Protein AF-A0A921G1L0-F1 (afdb_monomer_lite)

Secondary structure (DSSP, 8-state):
--GGG---TT----EEEEEEEEEE-HHHHTTTBSS--S-SEEEEEEEEESSSS-EEEEEEEEEEPTTS-EEEEEEEESSHHHHHHHHHHHHHHHHHHHHHHHTS-B-GGGEEEPPTTT-

Organism: Sporosarcina psychrophila (NCBI:txid1476)

Structure (mmCIF, N/CA/C/O backbone):
data_AF-A0A921G1L0-F1
#
_entry.id   AF-A0A921G1L0-F1
#
loop_
_atom_site.group_PDB
_atom_site.id
_atom_site.type_symbol
_atom_site.label_atom_id
_atom_site.label_alt_id
_atom_site.label_comp_id
_atom_site.label_asym_id
_atom_site.label_entity_id
_atom_site.label_seq_id
_atom_site.pdbx_PDB_ins_code
_atom_site.Cartn_x
_atom_site.Cartn_y
_atom_site.Cartn_z
_atom_site.occupancy
_atom_site.B_iso_or_equiv
_atom_site.auth_seq_id
_atom_site.auth_comp_id
_atom_site.auth_asym_id
_atom_site.auth_atom_id
_atom_site.pdbx_PDB_model_num
ATOM 1 N N . MET A 1 1 ? -21.877 2.135 22.178 1.00 72.25 1 MET A N 1
ATOM 2 C CA . MET A 1 1 ? -21.169 0.847 22.116 1.00 72.25 1 MET A CA 1
ATOM 3 C C . MET A 1 1 ? -19.997 1.064 21.191 1.00 72.25 1 MET A C 1
ATOM 5 O O . MET A 1 1 ? -20.232 1.479 20.060 1.00 72.25 1 MET A O 1
ATOM 9 N N . ASP A 1 2 ? -18.779 0.941 21.706 1.00 88.62 2 ASP A N 1
ATOM 10 C CA . ASP A 1 2 ? -17.574 1.069 20.891 1.00 88.62 2 ASP A CA 1
ATOM 11 C C . ASP A 1 2 ? -17.370 -0.241 20.120 1.00 88.62 2 ASP A C 1
ATOM 13 O O . ASP A 1 2 ? -17.531 -1.327 20.674 1.00 88.62 2 ASP A O 1
ATOM 17 N N . TRP A 1 3 ? -17.053 -0.153 18.829 1.00 93.44 3 TRP A N 1
ATOM 18 C CA . TRP A 1 3 ? -16.789 -1.336 18.013 1.00 93.44 3 TRP A CA 1
ATOM 19 C C . TRP A 1 3 ? -15.542 -2.086 18.498 1.00 93.44 3 TRP A C 1
ATOM 21 O O . TRP A 1 3 ? -15.457 -3.298 18.311 1.00 93.44 3 TRP A O 1
ATOM 31 N N . LYS A 1 4 ? -14.611 -1.386 19.165 1.00 92.06 4 LYS A N 1
ATOM 32 C CA . LYS A 1 4 ? -13.398 -1.987 19.729 1.00 92.06 4 LYS A CA 1
ATOM 33 C C . LYS A 1 4 ? -13.685 -2.995 20.840 1.00 92.06 4 LYS A C 1
ATOM 35 O O . LYS A 1 4 ? -12.876 -3.886 21.071 1.00 92.06 4 LYS A O 1
ATOM 40 N N . GLU A 1 5 ? -14.847 -2.903 21.479 1.00 92.56 5 GLU A N 1
ATOM 41 C CA . GLU A 1 5 ? -15.274 -3.804 22.556 1.00 92.56 5 GLU A CA 1
ATOM 42 C C . GLU A 1 5 ? -16.052 -5.026 22.042 1.00 92.56 5 GLU A C 1
ATOM 44 O O . GLU A 1 5 ? -16.452 -5.880 22.831 1.00 92.56 5 GLU A O 1
ATOM 49 N N . ILE A 1 6 ? -16.316 -5.121 20.733 1.00 92.62 6 ILE A N 1
ATOM 50 C CA . ILE A 1 6 ? -17.086 -6.239 20.188 1.00 92.62 6 ILE A CA 1
ATOM 51 C C . ILE A 1 6 ? -16.200 -7.484 20.130 1.00 92.62 6 ILE A C 1
ATOM 53 O O . ILE A 1 6 ? -15.245 -7.554 19.356 1.00 92.62 6 ILE A O 1
ATOM 57 N N . GLU A 1 7 ? -16.569 -8.492 20.915 1.00 91.75 7 GLU A N 1
ATOM 58 C CA . GLU A 1 7 ? -15.940 -9.808 20.892 1.00 91.75 7 GLU A CA 1
ATOM 59 C C . GLU A 1 7 ? -16.746 -10.784 20.035 1.00 91.75 7 GLU A C 1
ATOM 61 O O . GLU A 1 7 ? -17.953 -10.973 20.216 1.00 91.75 7 GLU A O 1
ATOM 66 N N . PHE A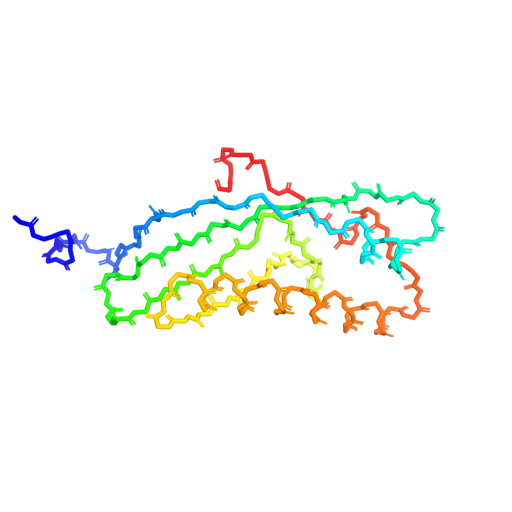 1 8 ? -16.057 -11.468 19.125 1.00 92.12 8 PHE A N 1
ATOM 67 C CA . PHE A 1 8 ? -16.636 -12.534 18.319 1.00 92.12 8 PHE A CA 1
ATOM 68 C C . PHE A 1 8 ? -15.968 -13.860 18.679 1.00 92.12 8 PHE A C 1
ATOM 70 O O . PHE A 1 8 ? -14.746 -13.995 18.696 1.00 92.12 8 PHE A O 1
ATOM 77 N N . LYS A 1 9 ? -16.774 -14.890 18.950 1.00 96.25 9 LYS A N 1
ATOM 78 C CA . LYS A 1 9 ? -16.251 -16.220 19.284 1.00 96.25 9 LYS A CA 1
ATOM 79 C C . LYS A 1 9 ? -15.438 -16.774 18.104 1.00 96.25 9 LYS A C 1
ATOM 81 O O . LYS A 1 9 ? -16.006 -16.991 17.038 1.00 96.25 9 LYS A O 1
ATOM 86 N N . LYS A 1 10 ? -14.161 -17.110 18.343 1.00 94.94 10 LYS A N 1
ATOM 87 C CA . LYS A 1 10 ? -13.187 -17.622 17.349 1.00 94.94 10 LYS A CA 1
ATOM 88 C C . LYS A 1 10 ? -12.711 -16.599 16.300 1.00 94.94 10 LYS A C 1
ATOM 90 O O . LYS A 1 10 ? -12.255 -17.014 15.240 1.00 94.94 10 LYS A O 1
ATOM 95 N N . VAL A 1 11 ? -12.815 -15.301 16.571 1.00 94.00 11 VAL A N 1
ATOM 96 C CA . VAL A 1 11 ? -12.166 -14.253 15.765 1.00 94.00 11 VAL A CA 1
ATOM 97 C C . VAL A 1 11 ? -11.174 -13.535 16.670 1.00 94.00 11 VAL A C 1
ATOM 99 O O . VAL A 1 11 ? -11.539 -13.179 17.787 1.00 94.00 11 VAL A O 1
ATOM 102 N N . ASP A 1 12 ? -9.941 -13.344 16.204 1.00 91.62 12 ASP A N 1
ATOM 103 C CA . ASP A 1 12 ? -8.886 -12.739 17.026 1.00 91.62 12 ASP A CA 1
ATOM 104 C C . ASP A 1 12 ? -9.091 -11.229 17.201 1.00 91.62 12 ASP A C 1
ATOM 106 O O . ASP A 1 12 ? -8.989 -10.709 18.309 1.00 91.62 12 ASP A O 1
ATOM 110 N N . TYR A 1 13 ? -9.387 -10.522 16.110 1.00 91.44 13 TYR A N 1
ATOM 111 C CA . TYR A 1 13 ? -9.681 -9.092 16.100 1.00 91.44 13 TYR A CA 1
ATOM 112 C C . TYR A 1 13 ? -10.362 -8.691 14.789 1.00 91.44 13 TYR A C 1
ATOM 114 O O . TYR A 1 13 ? -10.296 -9.396 13.781 1.00 91.44 13 TYR A O 1
ATOM 122 N N . VAL A 1 14 ? -11.009 -7.532 14.810 1.00 92.94 14 VAL A N 1
ATOM 123 C CA . VAL A 1 14 ? -11.571 -6.850 13.647 1.00 92.94 14 VAL A CA 1
ATOM 124 C C . VAL A 1 14 ? -10.740 -5.606 13.361 1.00 92.94 14 VAL A C 1
ATOM 126 O O . VAL A 1 14 ? -10.304 -4.902 14.267 1.00 92.94 14 VAL A O 1
ATOM 129 N N . GLU A 1 15 ? -10.521 -5.304 12.092 1.00 94.06 15 GLU A N 1
ATOM 130 C CA . GLU A 1 15 ? -9.922 -4.041 11.675 1.00 94.06 15 GLU A CA 1
ATOM 131 C C . GLU A 1 15 ? -10.974 -3.231 10.919 1.00 94.06 15 GLU A C 1
ATOM 133 O O . GLU A 1 15 ? -11.723 -3.761 10.094 1.00 94.06 15 GLU A O 1
ATOM 138 N N . ARG A 1 16 ? -11.068 -1.937 11.222 1.00 95.50 16 ARG A N 1
ATOM 139 C CA . ARG A 1 16 ? -12.043 -1.050 10.589 1.00 95.50 16 ARG A CA 1
ATOM 140 C C . ARG A 1 16 ? -11.361 -0.287 9.469 1.00 95.50 16 ARG A C 1
ATOM 142 O O . ARG A 1 16 ? -10.504 0.543 9.746 1.00 95.50 16 ARG A O 1
ATOM 149 N N . CYS A 1 17 ? -11.762 -0.518 8.222 1.00 96.19 17 CYS A N 1
ATOM 150 C CA . CYS A 1 17 ? -11.332 0.328 7.108 1.00 96.19 17 CYS A CA 1
ATOM 151 C C . CYS A 1 17 ? -11.862 1.749 7.334 1.00 96.19 17 CYS A C 1
ATOM 153 O O . CYS A 1 17 ? -13.074 1.951 7.411 1.00 96.19 17 CYS A O 1
ATOM 155 N N . ILE A 1 18 ? -10.962 2.721 7.471 1.00 96.88 18 ILE A N 1
ATOM 156 C CA . ILE A 1 18 ? -11.316 4.118 7.763 1.00 96.88 18 ILE A CA 1
ATOM 157 C C . ILE A 1 18 ? -11.091 5.047 6.574 1.00 96.88 18 ILE A C 1
ATOM 159 O O . ILE A 1 18 ? -11.685 6.122 6.532 1.00 96.88 18 ILE A O 1
ATOM 163 N N . ALA A 1 19 ? -10.249 4.647 5.620 1.00 97.19 19 ALA A N 1
ATOM 164 C CA . ALA A 1 19 ? -9.940 5.450 4.449 1.00 97.19 19 ALA A CA 1
ATOM 165 C C . ALA A 1 19 ? -9.421 4.596 3.291 1.00 97.19 19 ALA A C 1
ATOM 167 O O . ALA A 1 19 ? -8.800 3.551 3.491 1.00 97.19 19 ALA A O 1
ATOM 168 N N . GLU A 1 20 ? -9.641 5.101 2.083 1.00 97.81 20 GLU A N 1
ATOM 169 C CA . GLU A 1 20 ? -9.032 4.629 0.847 1.00 97.81 20 GLU A CA 1
ATOM 170 C C . GLU A 1 20 ? -8.433 5.837 0.123 1.00 97.81 20 GLU A C 1
ATOM 172 O O . GLU A 1 20 ? -9.073 6.886 0.020 1.00 97.81 20 GLU A O 1
ATOM 177 N N . PHE A 1 21 ? -7.208 5.687 -0.369 1.00 97.75 21 PHE A N 1
ATOM 178 C CA . PHE A 1 21 ? -6.473 6.719 -1.085 1.00 97.75 21 PHE A CA 1
ATOM 179 C C . PHE A 1 21 ? -6.106 6.220 -2.475 1.00 97.75 21 PHE A C 1
ATOM 181 O O . PHE A 1 21 ? -5.573 5.123 -2.614 1.00 97.75 21 PHE A O 1
ATOM 188 N N . GLU A 1 22 ? -6.343 7.051 -3.485 1.00 97.38 22 GLU A N 1
ATOM 189 C CA . GLU A 1 22 ? -5.781 6.878 -4.824 1.00 97.38 22 GLU A CA 1
ATOM 190 C C . GLU A 1 22 ? -4.403 7.548 -4.859 1.00 97.38 22 GLU A C 1
ATOM 192 O O . GLU A 1 22 ? -4.278 8.746 -4.597 1.00 97.38 22 GLU A O 1
ATOM 197 N N . ILE A 1 23 ? -3.367 6.784 -5.184 1.00 97.75 23 ILE A N 1
ATOM 198 C CA . ILE A 1 23 ? -1.986 7.250 -5.278 1.00 97.75 23 ILE A CA 1
ATOM 199 C C . ILE A 1 23 ? -1.585 7.261 -6.743 1.00 97.75 23 ILE A C 1
ATOM 201 O O . ILE A 1 23 ? -1.452 6.213 -7.364 1.00 97.75 23 ILE A O 1
ATOM 205 N N . THR A 1 24 ? -1.352 8.448 -7.299 1.00 97.56 24 THR A N 1
ATOM 206 C CA . THR A 1 24 ? -0.747 8.599 -8.629 1.00 97.56 24 THR A CA 1
ATOM 207 C C . THR A 1 24 ? 0.759 8.777 -8.479 1.00 97.56 24 THR A C 1
ATOM 209 O O . THR A 1 24 ? 1.207 9.709 -7.815 1.00 97.56 24 THR A O 1
ATOM 212 N N . ALA A 1 25 ? 1.542 7.905 -9.113 1.00 95.44 25 ALA A N 1
ATOM 213 C CA . ALA A 1 25 ? 2.999 7.868 -8.981 1.00 95.44 25 ALA A CA 1
ATOM 214 C C . ALA A 1 25 ? 3.706 7.727 -10.342 1.00 95.44 25 ALA A C 1
ATOM 216 O O . ALA A 1 25 ? 4.729 7.054 -10.449 1.00 95.44 25 ALA A O 1
ATOM 217 N N . LEU A 1 26 ? 3.170 8.368 -11.388 1.00 95.12 26 LEU A N 1
ATOM 218 C CA . LEU A 1 26 ? 3.686 8.287 -12.765 1.00 95.12 26 LEU A CA 1
ATOM 219 C C . LEU A 1 26 ? 5.198 8.528 -12.851 1.00 95.12 26 LEU A C 1
ATOM 221 O O . LEU A 1 26 ? 5.912 7.6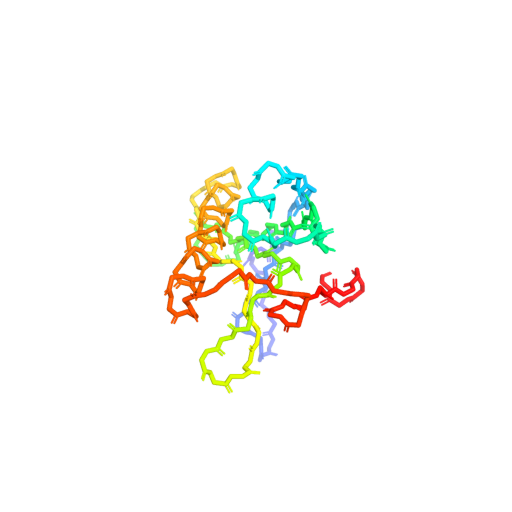74 -13.364 1.00 95.12 26 LEU A O 1
ATOM 225 N N . ASN A 1 27 ? 5.689 9.619 -12.253 1.00 94.69 27 ASN A N 1
ATOM 226 C CA . ASN A 1 27 ? 7.115 9.962 -12.264 1.00 94.69 27 ASN A CA 1
ATOM 227 C C . ASN A 1 27 ? 7.999 8.849 -11.688 1.00 94.69 27 ASN A C 1
ATOM 229 O O . ASN A 1 27 ? 9.121 8.667 -12.138 1.00 94.69 27 ASN A O 1
ATOM 233 N N . PHE A 1 28 ? 7.524 8.122 -10.673 1.00 96.00 28 PHE A N 1
ATOM 234 C CA . PHE A 1 28 ? 8.269 7.001 -10.106 1.00 96.00 28 PHE A CA 1
ATOM 235 C C . PHE A 1 28 ? 8.247 5.804 -11.057 1.00 96.00 28 PHE A C 1
ATOM 237 O O . PHE A 1 28 ? 9.296 5.235 -11.355 1.00 96.00 28 PHE A O 1
ATOM 244 N N . PHE A 1 29 ? 7.071 5.452 -11.576 1.00 95.75 29 PHE A N 1
ATOM 245 C CA . PHE A 1 29 ? 6.923 4.301 -12.458 1.00 95.75 29 PHE A CA 1
ATOM 246 C C . PHE A 1 29 ? 7.670 4.459 -13.795 1.00 95.75 29 PHE A C 1
ATOM 248 O O . PHE A 1 29 ? 8.193 3.475 -14.314 1.00 95.75 29 PHE A O 1
ATOM 255 N N . GLU A 1 30 ? 7.835 5.684 -14.301 1.00 94.94 30 GLU A N 1
ATOM 256 C CA . GLU A 1 30 ? 8.722 5.985 -15.440 1.00 94.94 30 GLU A CA 1
ATOM 257 C C . GLU A 1 30 ? 10.179 5.576 -15.194 1.00 94.94 30 GLU A C 1
ATOM 259 O O . GLU A 1 30 ? 10.897 5.254 -16.134 1.00 94.94 30 GLU A O 1
ATOM 264 N N . THR A 1 31 ? 10.635 5.557 -13.938 1.00 95.06 31 THR A N 1
ATOM 265 C CA . THR A 1 31 ? 12.019 5.177 -13.609 1.00 95.06 31 THR A CA 1
ATOM 266 C C . THR A 1 31 ? 12.233 3.670 -13.498 1.00 95.06 31 THR A C 1
ATOM 268 O O . THR A 1 31 ? 13.384 3.221 -13.449 1.00 95.06 31 THR A O 1
ATOM 271 N N . ILE A 1 32 ? 11.160 2.877 -13.410 1.00 95.38 32 ILE A N 1
ATOM 272 C CA . ILE A 1 32 ? 11.254 1.426 -13.202 1.00 95.38 32 ILE A CA 1
ATOM 273 C C . ILE A 1 32 ? 10.864 0.617 -14.437 1.00 95.38 32 ILE A C 1
ATOM 275 O O . ILE A 1 32 ? 11.362 -0.498 -14.565 1.00 95.38 32 ILE A O 1
ATOM 279 N N . TYR A 1 33 ? 10.026 1.157 -15.327 1.00 93.94 33 TYR A N 1
ATOM 280 C CA . TYR A 1 33 ? 9.670 0.543 -16.610 1.00 93.94 33 TYR A CA 1
ATOM 281 C C . TYR A 1 33 ? 10.614 0.994 -17.732 1.00 93.94 33 TYR A C 1
ATOM 283 O O . TYR A 1 33 ? 11.153 2.094 -17.688 1.00 93.94 33 TYR A O 1
ATOM 291 N N . GLU A 1 34 ? 10.817 0.140 -18.740 1.00 86.19 34 GLU A N 1
ATOM 292 C CA . GLU A 1 34 ? 11.648 0.464 -19.913 1.00 86.19 34 GLU A CA 1
ATOM 293 C C . GLU A 1 34 ? 10.856 1.168 -21.021 1.00 86.19 34 GLU A C 1
ATOM 295 O O . GLU A 1 34 ? 11.295 2.197 -21.526 1.00 86.19 34 GLU A O 1
ATOM 300 N N . ASP A 1 35 ? 9.673 0.640 -21.354 1.00 83.88 35 ASP A N 1
ATOM 301 C CA . ASP A 1 35 ? 8.915 1.072 -22.534 1.00 83.88 35 ASP A CA 1
ATOM 302 C C . ASP A 1 35 ? 7.589 1.753 -22.179 1.00 83.88 35 ASP A C 1
ATOM 304 O O . ASP A 1 35 ? 7.300 2.870 -22.610 1.00 83.88 35 ASP A O 1
ATOM 308 N N . VAL A 1 36 ? 6.742 1.057 -21.414 1.00 90.69 36 VAL A N 1
ATOM 309 C CA . VAL A 1 36 ? 5.367 1.474 -21.123 1.00 90.69 36 VAL A CA 1
ATOM 310 C C . VAL A 1 36 ? 5.116 1.394 -19.627 1.00 90.69 36 VAL A C 1
ATOM 312 O O . VAL A 1 36 ? 5.380 0.379 -18.987 1.00 90.69 36 VAL A O 1
ATOM 315 N N . ILE A 1 37 ? 4.531 2.455 -19.071 1.00 92.88 37 ILE A N 1
ATOM 316 C CA . ILE A 1 37 ? 4.034 2.448 -17.697 1.00 92.88 37 ILE A CA 1
ATOM 317 C C . ILE A 1 37 ? 2.799 1.546 -17.634 1.00 92.88 37 ILE A C 1
ATOM 319 O O . ILE A 1 37 ? 1.709 1.931 -18.058 1.00 92.88 37 ILE A O 1
ATOM 323 N N . HIS A 1 38 ? 2.961 0.338 -17.099 1.00 92.75 38 HIS A N 1
ATOM 324 C CA . HIS A 1 38 ? 1.851 -0.608 -16.956 1.00 92.75 38 HIS A CA 1
ATOM 325 C C . HIS A 1 38 ? 0.923 -0.270 -15.786 1.00 92.75 38 HIS A C 1
ATOM 327 O O . HIS A 1 38 ? -0.277 -0.528 -15.861 1.00 92.75 38 HIS A O 1
ATOM 333 N N . TYR A 1 39 ? 1.472 0.349 -14.739 1.00 93.50 39 TYR A N 1
ATOM 334 C CA . TYR A 1 39 ? 0.728 0.843 -13.586 1.00 93.50 39 TYR A CA 1
ATOM 335 C C . TYR A 1 39 ? 1.254 2.234 -13.245 1.00 93.50 39 TYR A C 1
ATOM 337 O O . TYR A 1 39 ? 2.417 2.377 -12.892 1.00 93.50 39 TYR A O 1
ATOM 345 N N . GLY A 1 40 ? 0.423 3.264 -13.410 1.00 92.88 40 GLY A N 1
ATOM 346 C CA . GLY A 1 40 ? 0.767 4.653 -13.069 1.00 92.88 40 GLY A CA 1
ATOM 347 C C . GLY A 1 40 ? 0.165 5.127 -11.746 1.00 92.88 40 GLY A C 1
ATOM 348 O O . GLY A 1 40 ? 0.543 6.179 -11.224 1.00 92.88 40 GLY A O 1
ATOM 349 N N . ALA A 1 41 ? -0.777 4.350 -11.216 1.00 95.38 41 ALA A N 1
ATOM 350 C CA . ALA A 1 41 ? -1.482 4.620 -9.981 1.00 95.38 41 ALA A CA 1
ATOM 351 C C . ALA A 1 41 ? -1.824 3.310 -9.260 1.00 95.38 41 ALA A C 1
ATOM 353 O O . ALA A 1 41 ? -1.906 2.247 -9.882 1.00 95.38 41 ALA A O 1
ATOM 354 N N . PHE A 1 42 ? -2.003 3.399 -7.949 1.00 96.81 42 PHE A N 1
ATOM 355 C CA . PHE A 1 42 ? -2.438 2.309 -7.084 1.00 96.81 42 PHE A CA 1
ATOM 356 C C . PHE A 1 42 ? -3.236 2.876 -5.911 1.00 96.81 42 PHE A C 1
ATOM 358 O O . PHE A 1 42 ? -3.195 4.070 -5.629 1.00 96.81 42 PHE A O 1
ATOM 365 N N . LYS A 1 43 ? -3.955 2.013 -5.203 1.00 97.75 43 LYS A N 1
ATOM 366 C CA . LYS A 1 43 ? -4.746 2.373 -4.032 1.00 97.75 43 LYS A CA 1
ATOM 367 C C . LYS A 1 43 ? -4.069 1.945 -2.747 1.00 97.75 43 LYS A C 1
ATOM 369 O O . LYS A 1 43 ? -3.400 0.913 -2.714 1.00 97.75 43 LYS A O 1
ATOM 374 N N . VAL A 1 44 ? -4.322 2.701 -1.684 1.00 98.31 44 VAL A N 1
ATOM 375 C CA . VAL A 1 44 ? -4.000 2.333 -0.303 1.00 98.31 44 VAL A CA 1
ATOM 376 C C . VAL A 1 44 ? -5.280 2.330 0.516 1.00 98.31 44 VAL A C 1
ATOM 378 O O . VAL A 1 44 ? -5.963 3.349 0.578 1.00 98.31 44 VAL A O 1
ATOM 381 N N . LYS A 1 45 ? -5.585 1.220 1.186 1.00 97.94 45 LYS A N 1
ATOM 382 C CA . LYS A 1 45 ? -6.595 1.195 2.250 1.00 97.94 45 LYS A CA 1
ATOM 383 C C . LYS A 1 45 ? -5.910 1.317 3.591 1.00 97.94 45 LYS A C 1
ATOM 385 O O . LYS A 1 45 ? -4.905 0.648 3.819 1.00 97.94 45 LYS A O 1
ATOM 390 N N . VAL A 1 46 ? -6.463 2.152 4.464 1.00 98.25 46 VAL A N 1
ATOM 391 C CA . VAL A 1 46 ? -6.003 2.303 5.844 1.00 98.25 46 VAL A CA 1
ATOM 392 C C . VAL A 1 46 ? -7.063 1.768 6.789 1.00 98.25 46 VAL A C 1
ATOM 394 O O . VAL A 1 46 ? -8.241 2.132 6.713 1.00 98.25 46 VAL A O 1
ATOM 397 N N . TYR A 1 47 ? -6.613 0.928 7.706 1.00 97.75 47 TYR A N 1
ATOM 398 C CA . TYR A 1 47 ? -7.420 0.297 8.724 1.00 97.75 47 TYR A CA 1
ATOM 399 C C . TYR A 1 47 ? -7.006 0.792 10.103 1.00 97.75 47 TYR A C 1
ATOM 401 O O . TYR A 1 47 ? -5.821 0.899 10.419 1.00 97.75 47 TYR A O 1
ATOM 409 N N . GLU A 1 48 ? -7.994 1.073 10.939 1.00 97.25 48 GLU A N 1
ATOM 410 C CA . GLU A 1 48 ? -7.807 1.229 12.373 1.00 97.25 48 GLU A CA 1
ATOM 411 C C . GLU A 1 48 ? -7.885 -0.148 13.036 1.00 97.25 48 GLU A C 1
ATOM 413 O O . GLU A 1 48 ? -8.829 -0.911 12.797 1.00 97.25 48 GLU A O 1
ATOM 418 N N . ARG A 1 49 ? -6.906 -0.467 13.885 1.00 95.50 49 ARG A N 1
ATOM 419 C CA . ARG A 1 49 ? -6.889 -1.737 14.615 1.00 95.50 49 ARG A CA 1
ATOM 420 C C . ARG A 1 49 ? -7.830 -1.707 15.816 1.00 95.50 49 ARG A C 1
ATOM 422 O O . ARG A 1 49 ? -7.937 -0.697 16.510 1.00 95.50 49 ARG A O 1
ATOM 429 N N . GLN A 1 50 ? -8.487 -2.838 16.087 1.00 94.06 50 GLN A N 1
ATOM 430 C CA . GLN A 1 50 ? -9.283 -3.015 17.308 1.00 94.06 50 GLN A CA 1
ATOM 431 C C . GLN A 1 50 ? -8.411 -2.958 18.562 1.00 94.06 50 GLN A C 1
ATOM 433 O O . GLN A 1 50 ? -8.801 -2.353 19.559 1.00 94.06 50 GLN A O 1
ATOM 438 N N . VAL A 1 51 ? -7.224 -3.569 18.500 1.00 88.19 51 VAL A N 1
ATOM 439 C CA . VAL A 1 51 ? -6.272 -3.621 19.611 1.00 88.19 51 VAL A CA 1
ATOM 440 C C . VAL A 1 51 ? -5.092 -2.696 19.330 1.00 88.19 51 VAL A C 1
ATOM 442 O O . VAL A 1 51 ? -4.439 -2.785 18.290 1.00 88.19 51 VAL A O 1
ATOM 445 N N . GLY A 1 52 ? -4.795 -1.838 20.305 1.00 84.00 52 GLY A N 1
ATOM 446 C CA . GLY A 1 52 ? -3.751 -0.823 20.207 1.00 84.00 52 GLY A CA 1
ATOM 447 C C . GLY A 1 52 ? -4.215 0.449 19.494 1.00 84.00 52 GLY A C 1
ATOM 448 O O . GLY A 1 52 ? -5.152 0.455 18.702 1.00 84.00 52 GLY A O 1
ATOM 449 N N . GLU A 1 53 ? -3.540 1.559 19.778 1.00 82.19 53 GLU A N 1
ATOM 450 C CA . GLU A 1 53 ? -3.783 2.852 19.125 1.00 82.19 53 GLU A CA 1
ATOM 451 C C . GLU A 1 53 ? -2.933 2.963 17.854 1.00 82.19 53 GLU A C 1
ATOM 453 O O . GLU A 1 53 ? -2.010 3.774 17.758 1.00 82.19 53 GLU A O 1
ATOM 458 N N . THR A 1 54 ? -3.187 2.064 16.900 1.00 94.69 54 THR A N 1
ATOM 459 C CA . THR A 1 54 ? -2.401 1.971 15.665 1.00 94.69 54 THR A CA 1
ATOM 460 C C . THR A 1 54 ? -3.276 1.783 14.436 1.00 94.69 54 THR A C 1
ATOM 462 O O . THR A 1 54 ? -4.376 1.232 14.498 1.00 94.69 54 THR A O 1
ATOM 465 N N . TYR A 1 55 ? -2.735 2.233 13.314 1.00 98.06 55 TYR A N 1
ATOM 466 C CA . TYR A 1 55 ? -3.315 2.137 11.988 1.00 98.06 55 TYR A CA 1
ATOM 467 C C . TYR A 1 55 ? -2.382 1.319 11.104 1.00 98.06 55 TYR A C 1
ATOM 469 O O . TYR A 1 55 ? -1.163 1.375 11.286 1.00 98.06 55 TYR A O 1
ATOM 477 N N . ILE A 1 56 ? -2.943 0.582 10.152 1.00 97.69 56 ILE A N 1
ATOM 478 C CA . ILE A 1 56 ? -2.196 -0.170 9.143 1.00 97.69 56 ILE A CA 1
ATOM 479 C C . ILE A 1 56 ? -2.703 0.192 7.752 1.00 97.69 56 ILE A C 1
ATOM 481 O O . ILE A 1 56 ? -3.908 0.269 7.531 1.00 97.69 56 ILE A O 1
ATOM 485 N N . GLY A 1 57 ? -1.785 0.437 6.824 1.00 98.00 57 GLY A N 1
ATOM 486 C CA . GLY A 1 57 ? -2.082 0.616 5.414 1.00 98.00 57 GLY A CA 1
ATOM 487 C C . GLY A 1 57 ? -1.616 -0.575 4.584 1.00 98.00 57 GLY A C 1
ATOM 488 O O . GLY A 1 57 ? -0.640 -1.246 4.928 1.00 98.00 57 GLY A O 1
ATOM 489 N N . VAL A 1 58 ? -2.331 -0.826 3.489 1.00 97.56 58 VAL A N 1
ATOM 490 C CA . VAL A 1 58 ? -2.005 -1.864 2.503 1.00 97.56 58 VAL A CA 1
ATOM 491 C C . VAL A 1 58 ? -2.285 -1.373 1.086 1.00 97.56 58 VAL A C 1
ATOM 493 O O . VAL A 1 58 ? -3.294 -0.699 0.859 1.00 97.56 58 VAL A O 1
ATOM 496 N N . THR A 1 59 ? -1.409 -1.701 0.132 1.00 98.19 59 THR A N 1
ATOM 497 C CA . THR A 1 59 ? -1.595 -1.375 -1.293 1.00 98.19 59 THR A CA 1
ATOM 498 C C . THR A 1 59 ? -2.388 -2.448 -2.049 1.00 98.19 59 THR A C 1
ATOM 500 O O . THR A 1 59 ? -2.304 -3.638 -1.736 1.00 98.19 59 THR A O 1
ATOM 503 N N . ASN A 1 60 ? -3.131 -2.049 -3.088 1.00 97.25 60 ASN A N 1
ATOM 504 C CA . ASN A 1 60 ? -3.805 -3.001 -3.989 1.00 97.25 60 ASN A CA 1
ATOM 505 C C . ASN A 1 60 ? -2.903 -3.535 -5.101 1.00 97.25 60 ASN A C 1
ATOM 507 O O . ASN A 1 60 ? -3.133 -4.630 -5.611 1.00 97.25 60 ASN A O 1
ATOM 511 N N . LEU A 1 61 ? -1.893 -2.757 -5.484 1.00 97.31 61 LEU A N 1
ATOM 512 C CA . LEU A 1 61 ? -0.827 -3.200 -6.360 1.00 97.31 61 LEU A CA 1
ATOM 513 C C . LEU A 1 61 ? 0.187 -3.948 -5.506 1.00 97.31 61 LEU A C 1
ATOM 515 O O . LEU A 1 61 ? 0.656 -3.427 -4.492 1.00 97.31 61 LEU A O 1
ATOM 519 N N . ARG A 1 62 ? 0.498 -5.173 -5.907 1.00 96.75 62 ARG A N 1
ATOM 520 C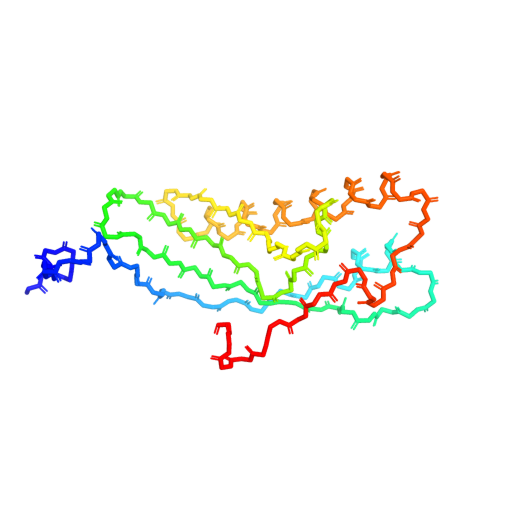 CA . ARG A 1 62 ? 1.418 -6.058 -5.205 1.00 96.75 62 ARG A CA 1
ATOM 521 C C . ARG A 1 62 ? 2.566 -6.434 -6.117 1.00 96.75 62 ARG A C 1
ATOM 523 O O . ARG A 1 62 ? 2.365 -6.617 -7.314 1.00 96.75 62 ARG A O 1
ATOM 530 N N . LEU A 1 63 ? 3.750 -6.540 -5.541 1.00 96.56 63 LEU A N 1
ATOM 531 C CA . LEU A 1 63 ? 4.980 -6.927 -6.211 1.00 96.56 63 LEU A CA 1
ATOM 532 C C . LEU A 1 63 ? 5.239 -8.412 -5.961 1.00 96.56 63 LEU A C 1
ATOM 534 O O . LEU A 1 63 ? 4.943 -8.918 -4.878 1.00 96.56 63 LEU A O 1
ATOM 538 N N . GLN A 1 64 ? 5.773 -9.108 -6.957 1.00 94.69 64 GLN A N 1
ATOM 539 C CA . GLN A 1 64 ? 6.146 -10.505 -6.810 1.00 94.69 64 GLN A CA 1
ATOM 540 C C . GLN A 1 64 ? 7.266 -10.662 -5.769 1.00 94.69 64 GLN A C 1
ATOM 542 O O . GLN A 1 64 ? 8.266 -9.944 -5.802 1.00 94.69 64 GLN A O 1
ATOM 547 N N . ASP A 1 65 ? 7.118 -11.622 -4.861 1.00 87.31 65 ASP A N 1
ATOM 548 C CA . ASP A 1 65 ? 8.142 -11.969 -3.878 1.00 87.31 65 ASP A CA 1
ATOM 549 C C . ASP A 1 65 ? 9.100 -13.060 -4.402 1.00 87.31 65 ASP A C 1
ATOM 551 O O . ASP A 1 65 ? 8.917 -13.659 -5.466 1.00 87.31 65 ASP A O 1
ATOM 555 N N . SER A 1 66 ? 10.154 -13.348 -3.635 1.00 80.62 66 SER A N 1
ATOM 556 C CA . SER A 1 66 ? 11.159 -14.364 -3.984 1.00 80.62 66 SER A CA 1
ATOM 557 C C . SER A 1 66 ? 10.646 -15.811 -3.984 1.00 80.62 66 SER A C 1
ATOM 559 O O . SER A 1 66 ? 11.332 -16.698 -4.491 1.00 80.62 66 SER A O 1
ATOM 561 N N . PHE A 1 67 ? 9.483 -16.068 -3.390 1.00 84.88 67 PHE A N 1
ATOM 562 C CA . PHE A 1 67 ? 8.821 -17.372 -3.340 1.00 84.88 67 PHE A CA 1
ATOM 563 C C . PHE A 1 67 ? 7.748 -17.524 -4.431 1.00 84.88 67 PHE A C 1
ATOM 565 O O . PHE A 1 67 ? 7.116 -18.577 -4.525 1.00 84.88 67 PHE A O 1
ATOM 572 N N . GLY A 1 68 ? 7.565 -16.503 -5.277 1.00 81.75 68 GLY A N 1
ATOM 573 C CA . GLY A 1 68 ? 6.562 -16.471 -6.337 1.00 81.75 68 GLY A CA 1
ATOM 574 C C . GLY A 1 68 ? 5.166 -16.054 -5.865 1.00 81.75 68 GLY A C 1
ATOM 575 O O . GLY A 1 68 ? 4.225 -16.135 -6.655 1.00 81.75 68 GLY A O 1
ATOM 576 N N . GLY A 1 69 ? 5.023 -15.623 -4.608 1.00 90.88 69 GLY A N 1
ATOM 577 C CA . GLY A 1 69 ? 3.834 -14.945 -4.103 1.00 90.88 69 GLY A CA 1
ATOM 578 C C . GLY A 1 69 ? 3.802 -13.472 -4.514 1.00 90.88 69 GLY A C 1
ATOM 579 O O . GLY A 1 69 ? 4.672 -13.000 -5.244 1.00 90.88 69 GLY A O 1
ATOM 580 N N . TYR A 1 70 ? 2.778 -12.746 -4.065 1.00 92.69 70 TYR A N 1
ATOM 581 C CA . TYR A 1 70 ? 2.636 -11.312 -4.318 1.00 92.69 70 TYR A CA 1
ATOM 582 C C . TYR A 1 70 ? 2.299 -10.569 -3.028 1.00 92.69 70 TYR A C 1
ATOM 584 O O . TYR A 1 70 ? 1.274 -10.846 -2.392 1.00 92.69 70 TYR A O 1
ATOM 592 N N . GLU A 1 71 ? 3.108 -9.565 -2.701 1.00 93.31 71 GLU A N 1
ATOM 593 C CA . GLU A 1 71 ? 2.968 -8.754 -1.494 1.00 93.31 71 GLU A CA 1
ATOM 594 C C . GLU A 1 71 ? 2.755 -7.275 -1.832 1.00 93.31 71 GLU A C 1
ATOM 596 O O . GLU A 1 71 ? 3.383 -6.710 -2.729 1.00 93.31 71 GLU A O 1
ATOM 601 N N . GLY A 1 72 ? 1.813 -6.645 -1.131 1.00 94.38 72 GLY A N 1
ATOM 602 C CA . GLY A 1 72 ? 1.611 -5.199 -1.204 1.00 94.38 72 GLY A CA 1
ATOM 603 C C . GLY A 1 72 ? 2.580 -4.461 -0.287 1.00 94.38 72 GLY A C 1
ATOM 604 O O . GLY A 1 72 ? 3.201 -5.059 0.589 1.00 94.38 72 GLY A O 1
ATOM 605 N N . GLY A 1 73 ? 2.664 -3.144 -0.444 1.00 96.62 73 GLY A N 1
ATOM 606 C CA . GLY A 1 73 ? 3.247 -2.294 0.585 1.00 96.62 73 GLY A CA 1
ATOM 607 C C . GLY A 1 73 ? 2.461 -2.420 1.880 1.00 96.62 73 GLY A C 1
ATOM 608 O O . GLY A 1 73 ? 1.227 -2.444 1.855 1.00 96.62 73 GLY A O 1
ATOM 609 N N . LEU A 1 74 ? 3.177 -2.484 2.997 1.00 97.00 74 LEU A N 1
ATOM 610 C CA . LEU A 1 74 ? 2.612 -2.569 4.337 1.00 97.00 74 LEU A CA 1
ATOM 611 C C . LEU A 1 74 ? 3.269 -1.517 5.224 1.00 97.00 74 LEU A C 1
ATOM 613 O O . LEU A 1 74 ? 4.491 -1.449 5.335 1.00 97.00 74 LEU A O 1
ATOM 617 N N . GLY A 1 75 ? 2.453 -0.710 5.893 1.00 97.44 75 GLY A N 1
ATOM 618 C CA . GLY A 1 75 ? 2.946 0.318 6.803 1.00 97.44 75 GLY A CA 1
ATOM 619 C C . GLY A 1 75 ? 2.034 0.496 8.001 1.00 97.44 75 GLY A C 1
ATOM 620 O O . GLY A 1 75 ? 0.815 0.475 7.872 1.00 97.44 75 GLY A O 1
ATOM 621 N N . SER A 1 76 ? 2.619 0.691 9.182 1.00 97.38 76 SER A N 1
ATOM 622 C CA . SER A 1 76 ? 1.869 0.988 10.406 1.00 97.38 76 SER A CA 1
ATOM 623 C C . SER A 1 76 ? 2.195 2.373 10.947 1.00 97.38 76 SER A C 1
ATOM 625 O O . SER A 1 76 ? 3.336 2.817 10.833 1.00 97.38 76 SER A O 1
ATOM 627 N N . GLY A 1 77 ? 1.235 3.025 11.596 1.00 97.69 77 GLY A N 1
ATOM 628 C CA . GLY A 1 77 ? 1.421 4.344 12.200 1.00 97.69 77 GLY A CA 1
ATOM 629 C C . GLY A 1 77 ? 0.529 4.578 13.416 1.00 97.69 77 GLY A C 1
ATOM 630 O O . GLY A 1 77 ? -0.423 3.839 13.658 1.00 97.69 77 GLY A O 1
ATOM 631 N N . LYS A 1 78 ? 0.836 5.624 14.188 1.00 97.31 78 LYS A N 1
ATOM 632 C CA . LYS A 1 78 ? -0.006 6.120 15.293 1.00 97.31 78 LYS A CA 1
ATOM 633 C C . LYS A 1 78 ? -1.140 7.031 14.812 1.00 97.31 78 LYS A C 1
ATOM 635 O O . LYS A 1 78 ? -2.020 7.37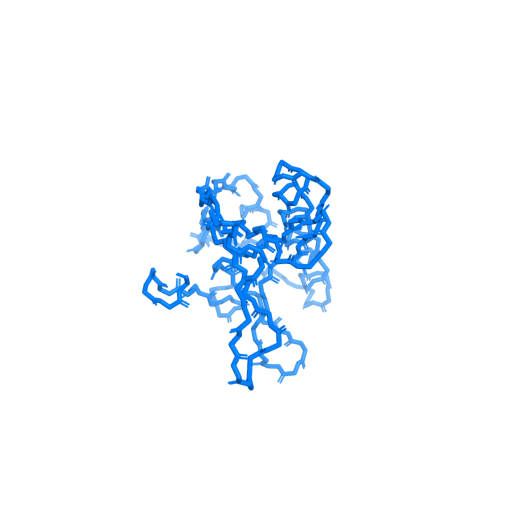3 15.593 1.00 97.31 78 LYS A O 1
ATOM 640 N N . SER A 1 79 ? -1.122 7.419 13.538 1.00 97.56 79 SER A N 1
ATOM 641 C CA . SER A 1 79 ? -2.217 8.104 12.851 1.00 97.56 79 SER A CA 1
ATOM 642 C C . SER A 1 79 ? -2.437 7.498 11.464 1.00 97.56 79 SER A C 1
ATOM 644 O O . SER A 1 79 ? -1.587 6.756 10.958 1.00 97.56 79 SER A O 1
ATOM 646 N N . MET A 1 80 ? -3.571 7.831 10.848 1.00 97.44 80 MET A N 1
ATOM 647 C CA . MET A 1 80 ? -3.895 7.443 9.475 1.00 97.44 80 MET A CA 1
ATOM 648 C C . MET A 1 80 ? -2.847 7.963 8.483 1.00 97.44 80 MET A C 1
ATOM 650 O O . MET A 1 80 ? -2.397 7.216 7.622 1.00 97.44 80 MET A O 1
ATOM 654 N N . GLU A 1 81 ? -2.428 9.221 8.632 1.00 98.19 81 GLU A N 1
ATOM 655 C CA . GLU A 1 81 ? -1.430 9.873 7.780 1.00 98.19 81 GLU A CA 1
ATOM 656 C C . GLU A 1 81 ? -0.081 9.167 7.888 1.00 98.19 81 GLU A C 1
ATOM 658 O O . GLU A 1 81 ? 0.541 8.875 6.872 1.00 98.19 81 GLU A O 1
ATOM 663 N N . GLN A 1 82 ? 0.336 8.822 9.112 1.00 98.44 82 GLN A N 1
ATOM 664 C CA . GLN A 1 82 ? 1.587 8.101 9.320 1.00 98.44 82 GLN A CA 1
ATOM 665 C C . GLN A 1 82 ? 1.530 6.685 8.731 1.00 98.44 82 GLN A C 1
ATOM 667 O O . GLN A 1 82 ? 2.508 6.219 8.154 1.00 98.44 82 GLN A O 1
ATOM 672 N N . ALA A 1 83 ? 0.398 5.984 8.861 1.00 98.50 83 ALA A N 1
ATOM 673 C CA . ALA A 1 83 ? 0.237 4.673 8.240 1.00 98.50 83 ALA A CA 1
ATOM 674 C C . ALA A 1 83 ? 0.265 4.769 6.709 1.00 98.50 83 ALA A C 1
ATOM 676 O O . ALA A 1 83 ? 0.931 3.956 6.072 1.00 98.50 83 ALA A O 1
ATOM 677 N N . LEU A 1 84 ? -0.393 5.773 6.122 1.00 98.62 84 LEU A N 1
ATOM 678 C CA . LEU A 1 84 ? -0.364 6.033 4.683 1.00 98.62 84 LEU A CA 1
ATOM 679 C C . LEU A 1 84 ? 1.063 6.301 4.187 1.00 98.62 84 LEU A C 1
ATOM 681 O O . LEU A 1 84 ? 1.515 5.628 3.262 1.00 98.62 84 LEU A O 1
ATOM 685 N N . GLU A 1 85 ? 1.775 7.235 4.822 1.00 98.56 85 GLU A N 1
ATOM 686 C CA . GLU A 1 85 ? 3.160 7.583 4.486 1.00 98.56 85 GLU A CA 1
ATOM 687 C C . GLU A 1 85 ? 4.069 6.352 4.553 1.00 98.56 85 GLU A C 1
ATOM 689 O O . GLU A 1 85 ? 4.739 6.015 3.576 1.00 98.56 85 GLU A O 1
ATOM 694 N N . ASN A 1 86 ? 4.027 5.624 5.672 1.00 98.62 86 ASN A N 1
ATOM 695 C CA . ASN A 1 86 ? 4.842 4.429 5.860 1.00 98.62 86 ASN A CA 1
ATOM 696 C C . ASN A 1 86 ? 4.506 3.334 4.839 1.00 98.62 86 ASN A C 1
ATOM 698 O O . ASN A 1 86 ? 5.405 2.636 4.384 1.00 98.62 86 ASN A O 1
ATOM 702 N N . THR A 1 87 ? 3.235 3.193 4.452 1.00 98.62 87 THR A N 1
ATOM 703 C CA . THR A 1 87 ? 2.802 2.189 3.467 1.00 98.62 87 THR A CA 1
ATOM 704 C C . THR A 1 87 ? 3.331 2.511 2.075 1.00 98.62 87 THR A C 1
ATOM 706 O O . THR A 1 87 ? 3.856 1.630 1.396 1.00 98.62 87 THR A O 1
ATOM 709 N N . VAL A 1 88 ? 3.217 3.772 1.646 1.00 98.50 88 VAL A N 1
ATOM 710 C CA . VAL A 1 88 ? 3.705 4.211 0.331 1.00 98.50 88 VAL A CA 1
ATOM 711 C C . VAL A 1 88 ? 5.228 4.114 0.262 1.00 98.50 88 VAL A C 1
ATOM 713 O O . VAL A 1 88 ? 5.751 3.564 -0.707 1.00 98.50 88 VAL A O 1
ATOM 716 N N . ASN A 1 89 ? 5.934 4.581 1.297 1.00 98.50 89 ASN A N 1
ATOM 717 C CA . ASN A 1 89 ? 7.393 4.501 1.359 1.00 98.50 89 ASN A CA 1
ATOM 718 C C . ASN A 1 89 ? 7.872 3.047 1.340 1.00 98.50 89 ASN A C 1
ATOM 720 O O . ASN A 1 89 ? 8.720 2.705 0.520 1.00 98.50 89 ASN A O 1
ATOM 724 N N . ASN A 1 90 ? 7.265 2.175 2.154 1.00 98.25 90 ASN A N 1
ATOM 725 C CA . ASN A 1 90 ? 7.590 0.751 2.148 1.00 98.25 90 ASN A CA 1
ATOM 726 C C . ASN A 1 90 ? 7.390 0.125 0.760 1.00 98.25 90 ASN A C 1
ATOM 728 O O . ASN A 1 90 ? 8.251 -0.612 0.288 1.00 98.25 90 ASN A O 1
ATOM 732 N N . PHE A 1 91 ? 6.285 0.439 0.078 1.00 97.88 91 PHE A N 1
ATOM 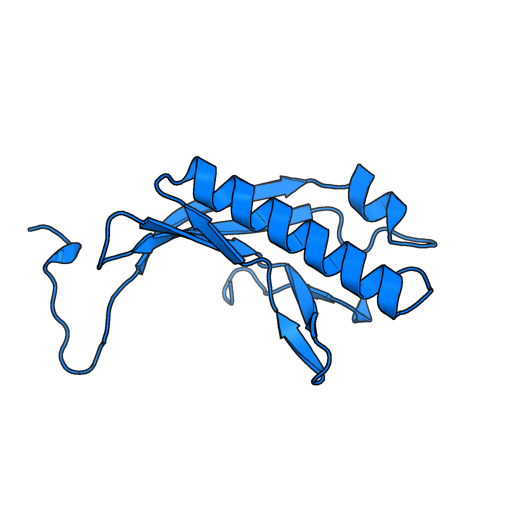733 C CA . PHE A 1 91 ? 6.032 -0.117 -1.249 1.00 97.88 91 PHE A CA 1
ATOM 734 C C . PHE A 1 91 ? 7.087 0.312 -2.275 1.00 97.88 91 PHE A C 1
ATOM 736 O O . PHE A 1 91 ? 7.603 -0.518 -3.022 1.00 97.88 91 PHE A O 1
ATOM 743 N N . ILE A 1 92 ? 7.431 1.602 -2.291 1.00 97.44 92 ILE A N 1
ATOM 744 C CA . ILE A 1 92 ? 8.455 2.155 -3.183 1.00 97.44 92 ILE A CA 1
ATOM 745 C C . ILE A 1 92 ? 9.821 1.521 -2.896 1.00 97.44 92 ILE A C 1
ATOM 747 O O . ILE A 1 92 ? 10.517 1.124 -3.831 1.00 97.44 92 ILE A O 1
ATOM 751 N N . GLU A 1 93 ? 10.194 1.382 -1.623 1.00 97.12 93 GLU A N 1
ATOM 752 C CA . GLU A 1 93 ? 11.440 0.729 -1.209 1.00 97.12 93 GLU A CA 1
ATOM 753 C C . GLU A 1 93 ? 11.499 -0.729 -1.683 1.00 97.12 93 GLU A C 1
ATOM 755 O O . GLU A 1 93 ? 12.487 -1.119 -2.309 1.00 97.12 93 GLU A O 1
ATOM 760 N N . ASN A 1 94 ? 10.422 -1.499 -1.493 1.00 95.94 94 ASN A N 1
ATOM 761 C CA . ASN A 1 94 ? 10.339 -2.891 -1.944 1.00 95.94 94 ASN A CA 1
ATOM 762 C C . ASN A 1 94 ? 10.514 -3.006 -3.468 1.00 95.94 94 ASN A C 1
ATOM 764 O O . ASN A 1 94 ? 11.255 -3.864 -3.949 1.00 95.94 94 ASN A O 1
ATOM 768 N N . ILE A 1 95 ? 9.874 -2.120 -4.240 1.00 96.50 95 ILE A N 1
ATOM 769 C CA . ILE A 1 95 ? 10.009 -2.073 -5.704 1.00 96.50 95 ILE A CA 1
ATOM 770 C C . ILE A 1 95 ? 11.454 -1.777 -6.112 1.00 96.50 95 ILE A C 1
ATOM 772 O O . ILE A 1 95 ? 11.998 -2.435 -7.003 1.00 96.50 95 ILE A O 1
ATOM 776 N N . MET A 1 96 ? 12.088 -0.797 -5.469 1.00 96.31 96 MET A N 1
ATOM 777 C CA . MET A 1 96 ? 13.467 -0.415 -5.769 1.00 96.31 96 MET A CA 1
ATOM 778 C C . MET A 1 96 ? 14.453 -1.533 -5.424 1.00 96.31 96 MET A C 1
ATOM 780 O O . MET A 1 96 ? 15.363 -1.819 -6.207 1.00 96.31 96 MET A O 1
ATOM 784 N N . GLU A 1 97 ? 14.255 -2.202 -4.290 1.00 95.31 97 GLU A N 1
ATOM 785 C CA . GLU A 1 97 ? 15.057 -3.354 -3.890 1.00 95.31 97 GLU A CA 1
ATOM 786 C C . GLU A 1 97 ? 14.894 -4.517 -4.877 1.00 95.31 97 GLU A C 1
ATOM 788 O O . GLU A 1 97 ? 15.888 -5.097 -5.323 1.00 95.31 97 GLU A O 1
ATOM 793 N N . TYR A 1 98 ? 13.659 -4.825 -5.275 1.00 95.00 98 TYR A N 1
ATOM 794 C CA . TYR A 1 98 ? 13.367 -5.866 -6.256 1.00 95.00 98 TYR A CA 1
ATOM 795 C C . TYR A 1 98 ? 14.006 -5.564 -7.613 1.00 95.00 98 TYR A C 1
ATOM 797 O O . TYR A 1 98 ? 14.702 -6.416 -8.164 1.00 95.00 98 TYR A O 1
ATOM 805 N N . LYS A 1 99 ? 13.857 -4.335 -8.127 1.00 94.81 99 LYS A N 1
ATOM 806 C CA . LYS A 1 99 ? 14.499 -3.895 -9.376 1.00 94.81 99 LYS A CA 1
ATOM 807 C C . LYS A 1 99 ? 16.017 -4.051 -9.310 1.00 94.81 99 LYS A C 1
ATOM 809 O O . LYS A 1 99 ? 16.623 -4.592 -10.234 1.00 94.81 99 LYS A O 1
ATOM 814 N N . SER A 1 100 ? 16.626 -3.620 -8.205 1.00 94.88 100 SER A N 1
ATOM 815 C CA . SER A 1 100 ? 18.068 -3.754 -7.973 1.00 94.88 100 SER A CA 1
ATOM 816 C C . SER A 1 100 ? 18.517 -5.220 -8.016 1.00 94.88 100 SER A C 1
ATOM 818 O O . SER A 1 100 ? 19.475 -5.553 -8.712 1.00 94.88 100 SER A O 1
ATOM 820 N N . LYS A 1 101 ? 17.781 -6.118 -7.347 1.00 93.69 101 LYS A N 1
ATOM 821 C CA . LYS A 1 101 ? 18.046 -7.568 -7.346 1.00 93.69 101 LYS A CA 1
ATOM 822 C C . LYS A 1 101 ? 17.846 -8.213 -8.719 1.00 93.69 101 LYS A C 1
ATOM 824 O O . LYS A 1 101 ? 18.623 -9.086 -9.096 1.00 93.69 101 LYS A O 1
ATOM 829 N N . LYS A 1 102 ? 16.816 -7.794 -9.457 1.00 92.44 102 LYS A N 1
ATOM 830 C CA . LYS A 1 102 ? 16.488 -8.300 -10.796 1.00 92.44 102 LYS A CA 1
ATOM 831 C C . LYS A 1 102 ? 17.508 -7.845 -11.849 1.00 92.44 102 LYS A C 1
ATOM 833 O O . LYS A 1 102 ? 17.731 -8.557 -12.824 1.00 92.44 102 LYS A O 1
ATOM 838 N N . GLY A 1 1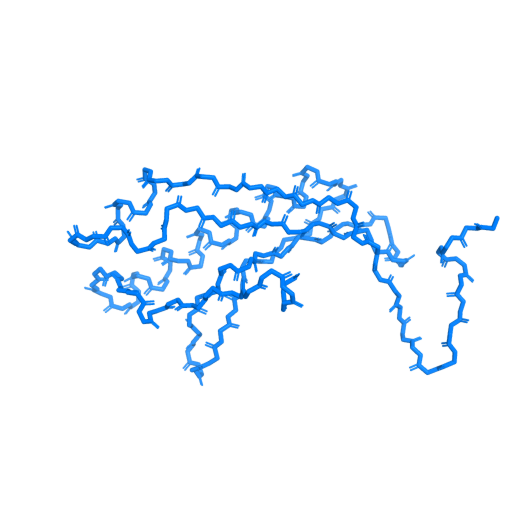03 ? 18.142 -6.687 -11.650 1.00 93.06 103 GLY A N 1
ATOM 839 C CA . GLY A 1 103 ? 19.208 -6.168 -12.515 1.00 93.06 103 GLY A CA 1
ATOM 840 C C . GLY A 1 103 ? 18.729 -5.629 -13.869 1.00 93.06 103 GLY A C 1
ATOM 841 O O . GLY A 1 103 ? 19.550 -5.328 -14.730 1.00 93.06 103 GLY A O 1
ATOM 842 N N . MET A 1 104 ? 17.416 -5.496 -14.060 1.00 93.06 104 MET A N 1
ATOM 843 C CA . MET A 1 104 ? 16.786 -4.916 -15.246 1.00 93.06 104 MET A CA 1
ATOM 844 C C . MET A 1 104 ? 15.524 -4.145 -14.854 1.00 93.06 104 MET A C 1
ATOM 846 O O . MET A 1 104 ? 15.089 -4.192 -13.700 1.00 93.06 104 MET A O 1
ATOM 850 N N . ASN A 1 105 ? 14.955 -3.409 -15.807 1.00 95.06 105 ASN A N 1
ATOM 851 C CA . ASN A 1 105 ? 13.674 -2.741 -15.611 1.00 95.06 105 ASN A CA 1
ATOM 852 C C . ASN A 1 105 ? 12.555 -3.760 -15.361 1.00 95.06 105 ASN A C 1
ATOM 854 O O . ASN A 1 105 ? 12.651 -4.938 -15.720 1.00 95.06 105 ASN A O 1
ATOM 858 N N . LEU A 1 106 ? 11.512 -3.296 -14.684 1.00 95.19 106 LEU A N 1
ATOM 859 C CA . LEU A 1 106 ? 10.365 -4.116 -14.338 1.00 95.19 106 LEU A CA 1
ATOM 860 C C . LEU A 1 106 ? 9.409 -4.213 -15.521 1.00 95.19 106 LEU A C 1
ATOM 862 O O . LEU A 1 106 ? 9.405 -3.361 -16.409 1.00 95.19 106 LEU A O 1
ATOM 866 N N . SER A 1 107 ? 8.597 -5.260 -15.522 1.00 94.44 107 SER A N 1
ATOM 867 C CA . SER A 1 107 ? 7.540 -5.489 -16.500 1.00 94.44 107 SER A CA 1
ATOM 868 C C . SER A 1 107 ? 6.199 -5.667 -15.796 1.00 94.44 107 SER A C 1
ATOM 870 O O . SER A 1 107 ? 6.108 -5.689 -14.567 1.00 94.44 107 SER A O 1
ATOM 872 N N . LYS A 1 108 ? 5.122 -5.767 -16.577 1.00 94.25 108 LYS A N 1
ATOM 873 C CA . LYS A 1 108 ? 3.773 -5.943 -16.034 1.00 94.25 108 LYS A CA 1
ATOM 874 C C . LYS A 1 108 ? 3.659 -7.182 -15.137 1.00 94.25 108 LYS A C 1
ATOM 876 O O . LYS A 1 108 ? 2.904 -7.153 -14.173 1.00 94.25 108 LYS A O 1
ATOM 881 N N . GLU A 1 109 ? 4.381 -8.246 -15.475 1.00 93.44 109 GLU A N 1
ATOM 882 C CA . GLU A 1 109 ? 4.335 -9.567 -14.838 1.00 93.44 109 GLU A CA 1
ATOM 883 C C . GLU A 1 109 ? 4.923 -9.573 -13.421 1.00 93.44 109 GLU A C 1
ATOM 885 O O . GLU A 1 109 ? 4.555 -10.423 -12.607 1.00 93.44 109 GLU A O 1
ATOM 890 N N . ASP A 1 110 ? 5.779 -8.596 -13.107 1.00 95.00 110 ASP A N 1
ATOM 891 C CA . ASP A 1 110 ? 6.345 -8.423 -11.765 1.00 95.00 110 ASP A CA 1
ATOM 892 C C . ASP A 1 110 ? 5.298 -7.957 -10.751 1.00 95.00 110 ASP A C 1
ATOM 894 O O . ASP A 1 110 ? 5.538 -7.997 -9.545 1.00 95.00 110 ASP A O 1
ATOM 898 N N . PHE A 1 111 ? 4.131 -7.518 -11.225 1.00 96.25 111 PHE A N 1
ATOM 899 C CA . PHE A 1 111 ? 3.069 -6.991 -10.390 1.00 96.25 111 PHE A CA 1
ATOM 900 C C . PHE A 1 111 ? 1.741 -7.707 -10.618 1.00 96.25 111 PHE A C 1
ATOM 902 O O . PHE A 1 111 ? 1.420 -8.161 -11.717 1.00 96.25 111 PHE A O 1
ATOM 909 N N . VAL A 1 112 ? 0.907 -7.695 -9.583 1.00 95.81 112 VAL A N 1
ATOM 910 C CA . VAL A 1 112 ? -0.517 -8.012 -9.684 1.00 95.81 112 VAL A CA 1
ATOM 911 C C . VAL A 1 112 ? -1.328 -6.881 -9.068 1.00 95.81 112 VAL A C 1
ATOM 913 O O . VAL A 1 112 ? -1.009 -6.376 -7.991 1.00 95.81 112 VAL A O 1
ATOM 916 N N . LEU A 1 113 ? -2.378 -6.463 -9.769 1.00 94.56 113 LEU A N 1
ATOM 917 C CA . LEU A 1 113 ? -3.351 -5.508 -9.260 1.00 94.56 113 LEU A CA 1
ATOM 918 C C . LEU A 1 113 ? -4.560 -6.286 -8.750 1.00 94.56 113 LEU A C 1
ATOM 920 O O . LEU A 1 113 ? -5.205 -6.981 -9.533 1.00 94.56 113 LEU A O 1
ATOM 924 N N . LEU A 1 114 ? -4.869 -6.158 -7.463 1.00 92.94 114 LEU A N 1
ATOM 925 C CA . LEU A 1 114 ? -6.105 -6.709 -6.919 1.00 92.94 114 LEU A CA 1
ATOM 926 C C . LEU A 1 114 ? -7.306 -5.886 -7.389 1.00 92.94 114 LEU A C 1
ATOM 928 O O . LEU A 1 114 ? -7.278 -4.649 -7.344 1.00 92.94 114 LEU A O 1
ATOM 932 N N . ALA A 1 115 ? -8.348 -6.582 -7.850 1.00 84.38 115 ALA A N 1
ATOM 933 C CA . ALA A 1 115 ? -9.593 -5.954 -8.268 1.00 84.38 115 ALA A CA 1
ATOM 934 C C . ALA A 1 115 ? -10.286 -5.266 -7.081 1.00 84.38 115 ALA A C 1
ATOM 936 O O . ALA A 1 115 ? -10.010 -5.560 -5.924 1.00 84.38 115 ALA A O 1
ATOM 937 N N . TYR A 1 116 ? -11.184 -4.319 -7.357 1.00 72.69 116 TYR A N 1
ATOM 938 C CA . TYR A 1 116 ? -11.816 -3.500 -6.314 1.00 72.69 116 TYR A CA 1
ATOM 939 C C . TYR A 1 116 ? -12.673 -4.303 -5.320 1.00 72.69 116 TYR A C 1
ATOM 941 O O . TYR A 1 116 ? -12.851 -3.882 -4.186 1.00 72.69 116 TYR A O 1
ATOM 949 N N . ASP A 1 117 ? -13.226 -5.432 -5.750 1.00 78.69 117 ASP A N 1
ATOM 950 C CA . ASP A 1 117 ? -13.975 -6.374 -4.917 1.00 78.69 117 ASP A CA 1
ATOM 951 C C . ASP A 1 117 ? -13.073 -7.344 -4.137 1.00 78.69 117 ASP A C 1
ATOM 953 O O . ASP A 1 117 ? -13.505 -7.915 -3.136 1.00 78.69 117 ASP A O 1
ATOM 957 N N . GLU A 1 118 ? -11.823 -7.502 -4.573 1.00 73.69 118 GLU A N 1
ATOM 958 C CA . GLU A 1 118 ? -10.796 -8.339 -3.940 1.00 73.69 118 GLU A CA 1
ATOM 959 C C . GLU A 1 118 ? -9.838 -7.542 -3.039 1.00 73.69 118 GLU A C 1
ATOM 961 O O . GLU A 1 118 ? -9.085 -8.129 -2.256 1.00 73.69 118 GLU A O 1
ATOM 966 N N . PHE A 1 119 ? -9.853 -6.213 -3.161 1.00 72.19 119 PHE A N 1
ATOM 967 C CA . PHE A 1 119 ? -9.064 -5.263 -2.386 1.00 72.19 119 PHE A CA 1
ATOM 968 C C . PHE A 1 119 ? -9.925 -4.551 -1.360 1.00 72.19 119 PHE A C 1
ATOM 970 O O . PHE A 1 119 ? -11.038 -4.110 -1.714 1.00 72.19 119 PHE A O 1
#

Radius of gyration: 16.09 Å; chains: 1; bounding box: 40×28×45 Å

pLDDT: mean 93.74, std 5.66, range [72.19, 98.62]

Sequence (119 aa):
MDWKEIEFKKVDYVERCIAEFEITALNFFETIYEDVIHYGAFKVKVYERQVGETYIGVTNLRLQDSFGGYEGGLGSGKSMEQALENTVNNFIENIMEYKSKKGMNLSKEDFVLLAYDEF

Foldseek 3Di:
DDPLPDDDVPDPWDWAFDDKDKAFQQVLQVVQADPDSPDRIWMKTKTQTSPDLKIKIWIQKWFQDPVRDTGTQIAMDSDRVRNVVNSVVSRSVVSVVVSVVVVHGDDPSRIDGHDPVRD